Protein AF-A0A7Z9PRM2-F1 (afdb_monomer)

Solvent-accessible surface area (backbone atoms only — not comparable to full-atom values): 7226 Å² total; per-residue (Å²): 130,83,64,63,46,79,45,79,56,92,65,30,40,35,43,31,38,80,91,32,98,57,34,38,39,29,36,46,59,63,71,92,84,62,63,50,46,44,24,67,32,76,41,61,59,93,88,42,49,68,58,53,24,51,52,51,52,49,42,25,75,73,69,69,35,88,43,70,72,22,33,40,34,36,31,59,70,45,74,94,86,62,57,85,72,38,57,62,53,47,52,52,46,49,52,52,51,53,50,30,53,46,55,39,24,57,76,66,73,30,38,80,42,76,77,45,78,37,84,77,81,17,32,40,36,32,32,32,32,110

pLDDT: mean 83.1, std 10.81, range [44.06, 94.38]

Radius of gyration: 14.1 Å; Cα con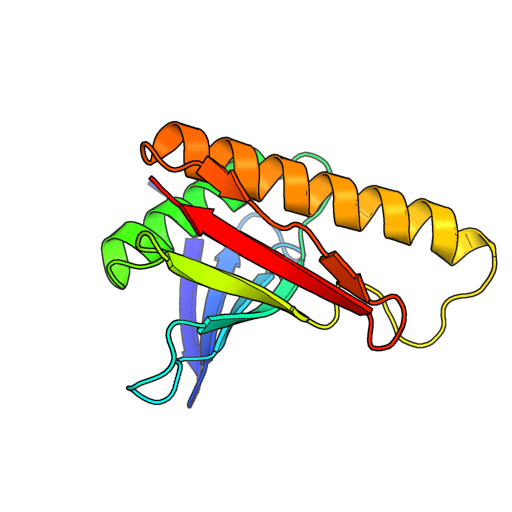tacts (8 Å, |Δi|>4): 220; chains: 1; bounding box: 34×35×37 Å

Secondary structure (DSSP, 8-state):
---EEEEEETTEEEEEESS-TT-EEEEE---TT-SEEEEEEEE--TT-HHHHHHHHHHHHHHH--SPTTEEEEE---S-SS--TTHHHHHHHHHHHHHHHHHHHHHHTT-EEEEEEEETTTTEEEEEEE-

Foldseek 3Di:
DQQWDWDDDVQWIWIDGPVDPFQIWIWGNDDPDALEIETQDGTDDPPCLVVSLVVVVVCCVPVVPDDAFHKYKYFCLDDPPDDPVRVVVLVVSLVSVVVSVQVNQVVVVWHWADWDADPVVGMIMIGIHD

Sequence (130 aa):
MSDFNFTKRGDHFQISSSESSRFILRLNTASSGDNVMIFSEFTFISGENARAVEALCIIKSKFDQPAPGVTMVFENIFPDDWDREGRSEITRRHDQIVSVVKDFASQSNLTVQNAFLELKPGRFQTVIEM

Nearest PDB structures (foldseek):
  4zsz-assembly1_A  TM=5.197E-01  e=5.361E-02  Aquifex aeolicus VF5
  4zsx-assembly1_B  TM=4.220E-01  e=4.210E-02  Aquifex aeolicus VF5
  2r7h-assembly1_A  TM=4.278E-01  e=4.751E-02  Oleidesulfovibrio alaskensis G20
  2arh-assembly1_B  TM=4.088E-01  e=6.049E-02  Aquifex aeolicus
  2fl4-assembly1_A-2  TM=4.985E-01  e=3.285E-01  Enterococcus faecalis V583

Mean predicted aligned error: 6.24 Å

Structure (mmCIF, N/CA/C/O backbone):
data_AF-A0A7Z9PRM2-F1
#
_entry.id   AF-A0A7Z9PRM2-F1
#
loop_
_atom_site.group_PDB
_atom_site.id
_atom_site.type_symbol
_atom_site.label_atom_id
_atom_site.label_alt_id
_atom_site.label_comp_id
_atom_site.label_asym_id
_atom_site.label_entity_id
_atom_site.label_seq_id
_atom_site.pdbx_PDB_ins_code
_atom_site.Cartn_x
_atom_site.Cartn_y
_atom_site.Cartn_z
_atom_site.occupancy
_atom_site.B_iso_or_equiv
_atom_site.auth_seq_id
_atom_site.auth_comp_id
_atom_site.auth_asym_id
_atom_site.auth_atom_id
_atom_site.pdbx_PDB_model_num
ATOM 1 N N . MET A 1 1 ? -0.391 22.179 5.750 1.00 49.50 1 MET A N 1
ATOM 2 C CA . MET A 1 1 ? -1.642 21.733 5.104 1.00 49.50 1 MET A CA 1
ATOM 3 C C . MET A 1 1 ? -1.227 20.626 4.166 1.00 49.50 1 MET A C 1
ATOM 5 O O . MET A 1 1 ? -0.274 20.851 3.443 1.00 49.50 1 MET A O 1
ATOM 9 N N . SER A 1 2 ? -1.815 19.438 4.255 1.00 60.94 2 SER A N 1
ATOM 10 C CA . SER A 1 2 ? -1.369 18.305 3.440 1.00 60.94 2 SER A CA 1
ATOM 11 C C . SER A 1 2 ? -1.777 18.514 1.976 1.00 60.94 2 SER A C 1
ATOM 13 O O . SER A 1 2 ? -2.959 18.720 1.703 1.00 60.94 2 SER A O 1
ATOM 15 N N . ASP A 1 3 ? -0.824 18.444 1.042 1.00 82.50 3 ASP A N 1
ATOM 16 C CA . ASP A 1 3 ? -0.996 18.697 -0.406 1.00 82.50 3 ASP A CA 1
ATOM 17 C C . ASP A 1 3 ? -1.685 17.543 -1.162 1.00 82.50 3 ASP A C 1
ATOM 19 O O . ASP A 1 3 ? -1.405 17.249 -2.331 1.00 82.50 3 ASP A O 1
ATOM 23 N N . PHE A 1 4 ? -2.584 16.841 -0.474 1.00 87.88 4 PHE A N 1
ATOM 24 C CA . PHE A 1 4 ? -3.292 15.693 -1.011 1.00 87.88 4 PHE A CA 1
ATOM 25 C C . PHE A 1 4 ? -4.628 16.081 -1.627 1.00 87.88 4 PHE A C 1
ATOM 27 O O . PHE A 1 4 ? -5.477 16.724 -1.011 1.00 87.88 4 PHE A O 1
ATOM 34 N N . ASN A 1 5 ? -4.847 15.575 -2.833 1.00 88.19 5 ASN A N 1
ATOM 35 C CA . ASN A 1 5 ? -6.126 15.582 -3.510 1.00 88.19 5 ASN A CA 1
ATOM 36 C C . ASN A 1 5 ? -6.848 14.263 -3.240 1.00 88.19 5 ASN A C 1
ATOM 38 O O . ASN A 1 5 ? -6.336 13.179 -3.527 1.00 88.19 5 ASN A O 1
ATOM 42 N N . PHE A 1 6 ? -8.072 14.363 -2.728 1.00 87.06 6 PHE A N 1
ATOM 43 C CA . PHE A 1 6 ? -8.915 13.216 -2.409 1.00 87.06 6 PHE A CA 1
ATOM 44 C C . PHE A 1 6 ? -10.049 13.107 -3.414 1.00 87.06 6 PHE A C 1
ATOM 46 O O . PHE A 1 6 ? -10.866 14.018 -3.531 1.00 87.06 6 PHE A O 1
ATOM 53 N N . THR A 1 7 ? -10.142 11.976 -4.110 1.00 86.94 7 THR A N 1
ATOM 54 C CA . THR A 1 7 ? -11.237 11.726 -5.054 1.00 86.94 7 THR A CA 1
ATOM 55 C C . THR A 1 7 ? -11.889 10.382 -4.764 1.00 86.94 7 THR A C 1
ATOM 57 O O . THR A 1 7 ? -11.215 9.358 -4.733 1.00 86.94 7 THR A O 1
ATOM 60 N N . LYS A 1 8 ? -13.214 10.363 -4.589 1.00 84.06 8 LYS A N 1
ATOM 61 C CA . LYS A 1 8 ? -14.008 9.127 -4.625 1.00 84.06 8 LYS A CA 1
ATOM 62 C C . LYS A 1 8 ? -14.513 8.924 -6.055 1.00 84.06 8 LYS A C 1
ATOM 64 O O . LYS A 1 8 ? -15.125 9.836 -6.607 1.00 84.06 8 LYS A O 1
ATOM 69 N N . ARG A 1 9 ? -14.247 7.767 -6.666 1.00 78.12 9 ARG A N 1
ATOM 70 C CA . ARG A 1 9 ? -14.696 7.417 -8.025 1.00 78.12 9 ARG A CA 1
ATOM 71 C C . ARG A 1 9 ? -15.338 6.034 -8.004 1.00 78.12 9 ARG A C 1
ATOM 73 O O . ARG A 1 9 ? -14.623 5.040 -7.948 1.00 78.12 9 ARG A O 1
ATOM 80 N N . GLY A 1 10 ? -16.670 5.989 -8.043 1.00 81.62 10 GLY A N 1
ATOM 81 C CA . GLY A 1 10 ? -17.420 4.735 -7.922 1.00 81.62 10 GLY A CA 1
ATOM 82 C C . GLY A 1 10 ? -17.040 3.991 -6.640 1.00 81.62 10 GLY A C 1
ATOM 83 O O . GLY A 1 10 ? -17.133 4.565 -5.549 1.00 81.62 10 GLY A O 1
ATOM 84 N N . ASP A 1 11 ? -16.528 2.774 -6.817 1.00 83.69 11 ASP A N 1
ATOM 85 C CA . ASP A 1 11 ? -16.151 1.834 -5.753 1.00 83.69 11 ASP A CA 1
ATOM 86 C C . ASP A 1 11 ? -14.678 1.958 -5.324 1.00 83.69 11 ASP A C 1
ATOM 88 O O . ASP A 1 11 ? -14.096 1.052 -4.725 1.00 83.69 11 ASP A O 1
ATOM 92 N N . HIS A 1 12 ? -14.042 3.092 -5.633 1.00 85.44 12 HIS A N 1
ATOM 93 C CA . HIS A 1 12 ? -12.655 3.351 -5.264 1.00 85.44 12 HIS A CA 1
ATOM 94 C C . HIS A 1 12 ? -12.472 4.735 -4.642 1.00 85.44 12 HIS A C 1
ATOM 96 O O . HIS A 1 12 ? -13.112 5.730 -5.003 1.00 85.44 12 HIS A O 1
ATOM 102 N N . PHE A 1 13 ? -11.525 4.799 -3.716 1.00 89.00 13 PHE A N 1
ATOM 103 C CA . PHE A 1 13 ? -10.999 6.008 -3.114 1.00 89.00 13 PHE A CA 1
ATOM 104 C C . PHE A 1 13 ? -9.568 6.236 -3.594 1.00 89.00 13 PHE A C 1
ATOM 106 O O . PHE A 1 13 ? -8.743 5.330 -3.540 1.00 89.00 13 PHE A O 1
ATOM 113 N N . GLN A 1 14 ? -9.260 7.446 -4.052 1.00 91.81 14 GLN A N 1
ATOM 114 C CA . GLN A 1 14 ? -7.936 7.809 -4.539 1.00 91.81 14 GLN A CA 1
ATOM 115 C C . GLN A 1 14 ? -7.365 8.993 -3.760 1.00 91.81 14 GLN A C 1
ATOM 117 O O . GLN A 1 14 ? -8.040 10.013 -3.584 1.00 91.81 14 GLN A O 1
ATOM 122 N N . ILE A 1 15 ? -6.100 8.860 -3.367 1.00 91.62 15 ILE A N 1
ATOM 123 C CA . ILE A 1 15 ? -5.237 9.940 -2.893 1.00 91.62 15 ILE A CA 1
ATOM 124 C C . ILE A 1 15 ? -4.193 10.207 -3.974 1.00 91.62 15 ILE A C 1
ATOM 126 O O . ILE A 1 15 ? -3.499 9.288 -4.411 1.00 91.62 15 ILE A O 1
ATOM 130 N N . SER A 1 16 ? -4.071 11.460 -4.396 1.00 92.25 16 SER A N 1
ATOM 131 C CA . SER A 1 16 ? -2.956 11.926 -5.222 1.00 92.25 16 SER A CA 1
ATOM 132 C C . SER A 1 16 ? -2.314 13.169 -4.621 1.00 92.25 16 SER A C 1
ATOM 134 O O . SER A 1 16 ? -2.910 13.831 -3.778 1.00 92.25 16 SER A O 1
ATOM 136 N N . SER A 1 17 ? -1.093 13.490 -5.036 1.00 88.38 17 SER A N 1
ATOM 137 C CA . SER A 1 17 ? -0.402 14.714 -4.617 1.00 88.38 17 SER A CA 1
ATOM 138 C C . SER A 1 17 ? -0.519 15.782 -5.702 1.00 88.38 17 SER A C 1
ATOM 140 O O . SER A 1 17 ? -0.347 15.471 -6.880 1.00 88.38 17 SER A O 1
ATOM 142 N N . SER A 1 18 ? -0.786 17.041 -5.344 1.00 84.50 18 SER A N 1
ATOM 143 C CA . SER A 1 18 ? -0.651 18.158 -6.300 1.00 84.50 18 SER A CA 1
ATOM 144 C C . SER A 1 18 ? 0.809 18.392 -6.703 1.00 84.50 18 SER A C 1
ATOM 146 O O . SER A 1 18 ? 1.079 18.854 -7.808 1.00 84.50 18 SER A O 1
ATOM 148 N N . GLU A 1 19 ? 1.746 18.021 -5.832 1.00 84.81 19 GLU A N 1
ATOM 149 C CA . GLU A 1 19 ? 3.186 18.211 -6.027 1.00 84.81 19 GLU A CA 1
ATOM 150 C C . GLU A 1 19 ? 3.848 17.067 -6.805 1.00 84.81 19 GLU A C 1
ATOM 152 O O . GLU A 1 19 ? 5.011 17.168 -7.189 1.00 84.81 19 GLU A O 1
ATOM 157 N N . SER A 1 20 ? 3.125 15.968 -7.046 1.00 84.81 20 SER A N 1
ATOM 158 C CA . SER A 1 20 ? 3.667 14.797 -7.734 1.00 84.81 20 SER A CA 1
ATOM 159 C C . SER A 1 20 ? 2.626 14.111 -8.598 1.00 84.81 20 SER A C 1
ATOM 161 O O . SER A 1 20 ? 1.699 13.463 -8.114 1.00 84.81 20 SER A O 1
ATOM 163 N N . SER A 1 21 ? 2.843 14.184 -9.911 1.00 82.62 21 SER A N 1
ATOM 164 C CA . SER A 1 21 ? 2.020 13.501 -10.915 1.00 82.62 21 SER A CA 1
ATOM 165 C C . SER A 1 21 ? 2.134 11.975 -10.862 1.00 82.62 21 SER A C 1
ATOM 167 O O . SER A 1 21 ? 1.346 11.281 -11.501 1.00 82.62 21 SER A O 1
ATOM 169 N N . ARG A 1 22 ? 3.117 11.447 -10.123 1.00 85.12 22 ARG A N 1
ATOM 170 C CA . ARG A 1 22 ? 3.393 10.012 -9.986 1.00 85.12 22 ARG A CA 1
ATOM 171 C C . ARG A 1 22 ? 2.905 9.430 -8.662 1.00 85.12 22 ARG A C 1
ATOM 173 O O . ARG A 1 22 ? 2.977 8.216 -8.508 1.00 85.12 22 ARG A O 1
ATOM 180 N N . PHE A 1 23 ? 2.425 10.264 -7.738 1.00 90.06 23 PHE A N 1
ATOM 181 C CA . PHE A 1 23 ? 1.898 9.824 -6.453 1.00 90.06 23 PHE A CA 1
ATOM 182 C C . PHE A 1 23 ? 0.406 9.500 -6.577 1.00 90.06 23 PHE A C 1
ATOM 184 O O . PHE A 1 23 ? -0.432 10.403 -6.668 1.00 90.06 23 PHE A O 1
ATOM 191 N N . ILE A 1 24 ? 0.078 8.210 -6.590 1.00 90.81 24 ILE A N 1
ATOM 192 C CA . ILE A 1 24 ? -1.282 7.686 -6.709 1.00 90.81 24 ILE A CA 1
ATOM 193 C C . ILE A 1 24 ? -1.439 6.494 -5.767 1.00 90.81 24 ILE A C 1
ATOM 195 O O . ILE A 1 24 ? -0.812 5.452 -5.947 1.00 90.81 24 ILE A O 1
ATOM 199 N N . LEU A 1 25 ? -2.332 6.635 -4.791 1.00 91.62 25 LEU A N 1
ATOM 200 C CA . LEU A 1 25 ? -2.793 5.545 -3.937 1.00 91.62 25 LEU A CA 1
ATOM 201 C C . LEU A 1 25 ? -4.288 5.358 -4.187 1.00 91.62 25 LEU A C 1
ATOM 203 O O . LEU A 1 25 ? -5.074 6.266 -3.911 1.00 91.62 25 LEU A O 1
ATOM 207 N N . ARG A 1 26 ? -4.691 4.198 -4.710 1.00 91.38 26 ARG A 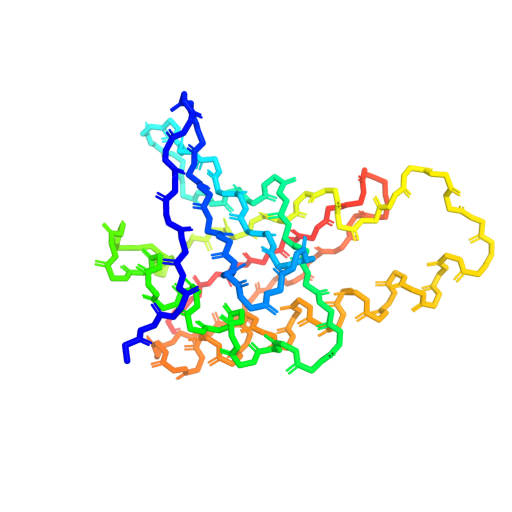N 1
ATOM 208 C CA . ARG A 1 26 ? -6.091 3.859 -4.985 1.00 91.38 26 ARG A CA 1
ATOM 209 C C . ARG A 1 26 ? -6.532 2.661 -4.156 1.00 91.38 26 ARG A C 1
ATOM 211 O O . ARG A 1 26 ? -6.176 1.521 -4.440 1.00 91.38 26 ARG A O 1
ATOM 218 N N . LEU A 1 27 ? -7.356 2.945 -3.161 1.00 90.50 27 LEU A N 1
ATOM 219 C CA . LEU A 1 27 ? -7.985 1.987 -2.269 1.00 90.50 27 LEU A CA 1
ATOM 220 C C . LEU A 1 27 ? -9.354 1.584 -2.822 1.00 90.50 27 LEU A C 1
ATOM 222 O O . LEU A 1 27 ? -10.192 2.444 -3.094 1.00 90.50 27 LEU A O 1
ATOM 226 N N . ASN A 1 28 ? -9.609 0.288 -2.955 1.00 88.12 28 ASN A N 1
ATOM 227 C CA . ASN A 1 28 ? -10.948 -0.214 -3.240 1.00 88.12 28 ASN A CA 1
ATOM 228 C C . ASN A 1 28 ? -11.805 -0.001 -1.992 1.00 88.12 28 ASN A C 1
ATOM 230 O O . ASN A 1 28 ? -11.385 -0.341 -0.884 1.00 88.12 28 ASN A O 1
ATOM 234 N N . THR A 1 29 ? -12.996 0.574 -2.140 1.00 70.00 29 THR A N 1
ATOM 235 C CA . THR A 1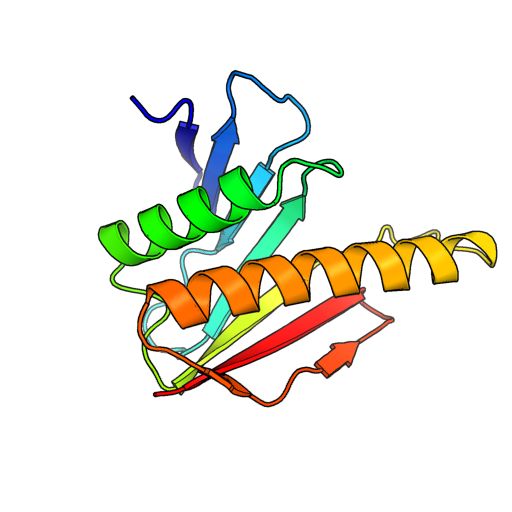 29 ? -13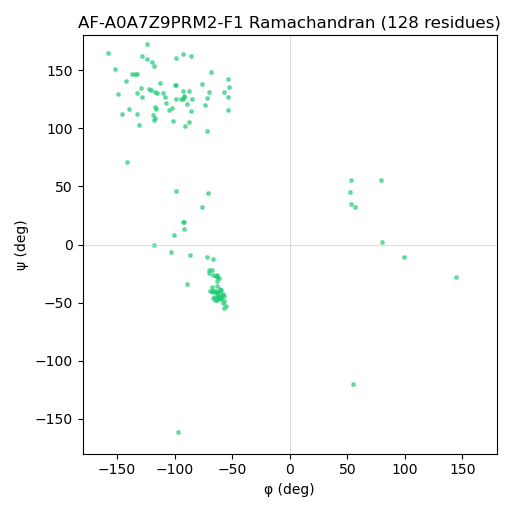.944 0.610 -1.028 1.00 70.00 29 THR A CA 1
ATOM 236 C C . THR A 1 29 ? -14.455 -0.811 -0.849 1.00 70.00 29 THR A C 1
ATOM 238 O O . THR A 1 29 ? -15.291 -1.258 -1.629 1.00 70.00 29 THR A O 1
ATOM 241 N N . ALA A 1 30 ? -13.879 -1.547 0.103 1.00 59.78 30 ALA A N 1
ATOM 242 C CA . ALA A 1 30 ? -14.248 -2.930 0.360 1.00 59.78 30 ALA A CA 1
ATOM 243 C C . ALA A 1 30 ? -15.768 -3.048 0.556 1.00 59.78 30 ALA A C 1
ATOM 245 O O . ALA A 1 30 ? -16.387 -2.244 1.261 1.00 59.78 30 ALA A O 1
ATOM 246 N N . SER A 1 31 ? -16.362 -4.060 -0.072 1.00 51.38 31 SER A N 1
ATOM 247 C CA . SER A 1 31 ? -17.681 -4.572 0.285 1.00 51.38 31 SER A CA 1
ATOM 248 C C . SER A 1 31 ? -17.674 -4.917 1.775 1.00 51.38 31 SER A C 1
ATOM 250 O O . SER A 1 31 ? -16.772 -5.605 2.246 1.00 51.38 31 SER A O 1
ATOM 252 N N . SER A 1 32 ? -18.637 -4.393 2.537 1.00 44.06 32 SER A N 1
ATOM 253 C CA . SER A 1 32 ? -18.683 -4.563 3.992 1.00 44.06 32 SER A CA 1
ATOM 254 C C . SER A 1 32 ? -18.608 -6.048 4.373 1.00 44.06 32 SER A C 1
ATOM 256 O O . SER A 1 32 ? -19.528 -6.796 4.041 1.00 44.06 32 SER A O 1
ATOM 258 N N . GLY A 1 33 ? -17.550 -6.472 5.067 1.00 54.00 33 GLY A N 1
ATOM 259 C CA . GLY A 1 33 ? -17.454 -7.830 5.620 1.00 54.00 33 GLY A CA 1
ATOM 260 C C . GLY A 1 33 ? -16.058 -8.448 5.603 1.00 54.00 33 GLY A C 1
ATOM 261 O O . GLY A 1 33 ? -15.754 -9.238 6.492 1.00 54.00 33 GLY A O 1
ATOM 262 N N . ASP A 1 34 ? -15.197 -8.062 4.662 1.00 63.50 34 ASP A N 1
ATOM 263 C CA . ASP A 1 34 ? -13.853 -8.633 4.569 1.00 63.50 34 ASP A CA 1
ATOM 264 C C . ASP A 1 34 ? -12.852 -7.798 5.381 1.00 63.50 34 ASP A C 1
ATOM 266 O O . ASP A 1 34 ? -12.719 -6.592 5.169 1.00 63.50 34 ASP A O 1
ATOM 270 N N . ASN A 1 35 ? -12.099 -8.441 6.284 1.00 82.31 35 ASN A N 1
ATOM 271 C CA . ASN A 1 35 ? -10.936 -7.862 6.982 1.00 82.31 35 ASN A CA 1
ATOM 272 C C . ASN A 1 35 ? -9.744 -7.679 6.017 1.00 82.31 35 ASN A C 1
ATOM 274 O O . ASN A 1 35 ? -8.607 -8.050 6.316 1.00 82.31 35 ASN A O 1
ATOM 278 N N . VAL A 1 36 ? -10.011 -7.167 4.816 1.00 85.88 36 VAL A N 1
ATOM 279 C CA . VAL A 1 36 ? -9.053 -7.033 3.725 1.00 85.88 36 VAL A CA 1
ATOM 280 C C . VAL A 1 36 ? -9.154 -5.634 3.139 1.00 85.88 36 VAL A C 1
ATOM 282 O O . VAL A 1 36 ? -10.224 -5.142 2.791 1.00 85.88 36 VAL A O 1
ATOM 285 N N . MET A 1 37 ? -8.002 -4.996 3.002 1.00 88.12 37 MET A N 1
ATOM 286 C CA . MET A 1 37 ? -7.851 -3.653 2.480 1.00 88.12 37 MET A CA 1
ATOM 287 C C . MET A 1 37 ? -7.031 -3.715 1.194 1.00 88.12 37 MET A C 1
ATOM 289 O O . MET A 1 37 ? -5.835 -3.994 1.242 1.00 88.12 37 MET A O 1
ATOM 293 N N . ILE A 1 38 ? -7.673 -3.482 0.047 1.00 90.38 38 ILE A N 1
ATOM 294 C CA . ILE A 1 38 ? -7.058 -3.699 -1.271 1.00 90.38 38 ILE A CA 1
ATOM 295 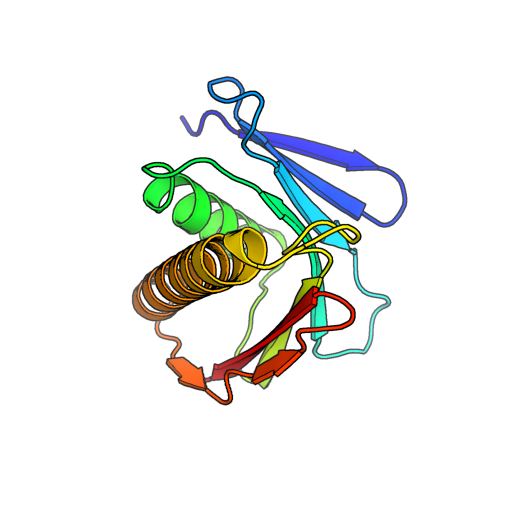C C . ILE A 1 38 ? -6.675 -2.368 -1.920 1.00 90.38 38 ILE A C 1
ATOM 297 O O . ILE A 1 38 ? -7.535 -1.564 -2.286 1.00 90.38 38 ILE A O 1
ATOM 301 N N . PHE A 1 39 ? -5.380 -2.163 -2.117 1.00 91.44 39 PHE A N 1
ATOM 302 C CA . PHE A 1 39 ? -4.815 -1.098 -2.930 1.00 91.44 39 PHE A CA 1
ATOM 303 C C . PHE A 1 39 ? -4.629 -1.595 -4.364 1.00 91.44 39 PHE A C 1
ATOM 305 O O . PHE A 1 39 ? -3.670 -2.297 -4.664 1.00 91.44 39 PHE A O 1
ATOM 312 N N . SER A 1 40 ? -5.543 -1.198 -5.248 1.00 89.38 40 SER A N 1
ATOM 313 C CA . SER A 1 40 ? -5.473 -1.466 -6.696 1.00 89.38 40 SER A CA 1
ATOM 314 C C . SER A 1 40 ? -4.327 -0.736 -7.409 1.00 89.38 40 SER A C 1
ATOM 316 O O . SER A 1 40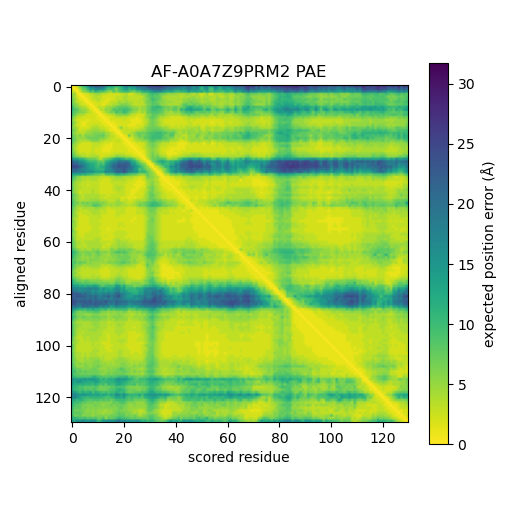 ? -3.917 -1.135 -8.498 1.00 89.38 40 SER A O 1
ATOM 318 N N . GLU A 1 41 ? -3.841 0.356 -6.811 1.00 89.25 41 GLU A N 1
ATOM 319 C CA . GLU A 1 41 ? -2.693 1.129 -7.279 1.00 89.25 41 GLU A CA 1
ATOM 320 C C . GLU A 1 41 ? -1.988 1.754 -6.067 1.00 89.25 41 GLU A C 1
ATOM 322 O O . GLU A 1 41 ? -2.634 2.380 -5.222 1.00 89.25 41 GLU A O 1
ATOM 327 N N . PHE A 1 42 ? -0.671 1.579 -5.964 1.00 91.06 42 PHE A N 1
ATOM 328 C CA . PHE A 1 42 ? 0.142 2.110 -4.867 1.00 91.06 42 PHE A CA 1
ATOM 329 C C . PHE A 1 42 ? 1.487 2.596 -5.418 1.00 91.06 42 PHE A C 1
ATOM 331 O O . PHE A 1 42 ? 2.539 1.982 -5.236 1.00 91.06 42 PHE A O 1
ATOM 338 N N . THR A 1 43 ? 1.428 3.700 -6.159 1.00 88.62 43 THR A N 1
ATOM 339 C CA . THR A 1 43 ? 2.527 4.207 -6.985 1.00 88.62 43 THR A CA 1
ATOM 340 C C . THR A 1 43 ? 3.013 5.548 -6.453 1.00 88.62 43 THR A C 1
ATOM 342 O O . THR A 1 43 ? 2.228 6.457 -6.212 1.00 88.62 43 THR A O 1
ATOM 345 N N . PHE A 1 44 ? 4.323 5.674 -6.274 1.00 89.75 44 PHE A N 1
ATOM 346 C CA . PHE A 1 44 ? 5.016 6.918 -5.933 1.00 89.75 44 PHE A CA 1
ATOM 347 C C . PHE A 1 44 ? 6.489 6.801 -6.347 1.00 89.75 44 PHE A C 1
ATOM 349 O O . PHE A 1 44 ? 6.961 5.701 -6.675 1.00 89.75 44 PHE A O 1
ATOM 356 N N . ILE A 1 45 ? 7.215 7.918 -6.415 1.00 87.62 45 ILE A N 1
ATOM 357 C CA . ILE A 1 45 ? 8.645 7.913 -6.767 1.00 87.62 45 ILE A CA 1
ATOM 358 C C . ILE A 1 45 ? 9.525 7.677 -5.532 1.00 87.62 45 ILE A C 1
ATOM 360 O O . ILE A 1 45 ? 9.097 7.816 -4.385 1.00 87.62 45 ILE A O 1
ATOM 364 N N . SER A 1 46 ? 10.782 7.293 -5.756 1.00 82.56 46 SER A N 1
ATOM 365 C CA . SER A 1 46 ? 11.784 7.209 -4.687 1.00 82.56 46 SER A CA 1
ATOM 366 C C . SER A 1 46 ? 11.926 8.563 -3.984 1.00 82.56 46 SER A C 1
ATOM 368 O O . SER A 1 46 ? 12.071 9.586 -4.648 1.00 82.56 46 SER A O 1
ATOM 370 N N . GLY A 1 47 ? 11.894 8.565 -2.650 1.00 85.50 47 GLY A N 1
ATOM 371 C CA . GLY A 1 47 ? 11.949 9.785 -1.831 1.00 85.50 47 GLY A CA 1
ATOM 372 C C . GLY A 1 47 ? 10.587 10.276 -1.329 1.00 85.50 47 GLY A C 1
ATOM 373 O O . GLY A 1 47 ? 10.539 11.093 -0.416 1.00 85.50 47 GLY A O 1
ATOM 374 N N . GLU A 1 48 ? 9.477 9.728 -1.831 1.00 90.25 48 GLU A N 1
ATOM 375 C CA . GLU A 1 48 ? 8.122 10.081 -1.374 1.00 90.25 48 GLU A CA 1
ATOM 376 C C . GLU A 1 48 ? 7.596 9.180 -0.246 1.00 90.25 48 GLU A C 1
ATOM 378 O O . GLU A 1 48 ? 6.410 9.215 0.073 1.00 90.25 48 GLU A O 1
ATOM 383 N N . ASN A 1 49 ? 8.459 8.386 0.396 1.00 91.88 49 ASN A N 1
ATOM 384 C CA . ASN A 1 49 ? 8.053 7.436 1.438 1.00 91.88 49 ASN A CA 1
ATOM 385 C C . ASN A 1 49 ? 7.308 8.125 2.592 1.00 91.88 49 ASN A C 1
ATOM 387 O O . ASN A 1 49 ? 6.254 7.651 3.000 1.00 91.88 49 ASN A O 1
ATOM 391 N N . ALA A 1 50 ? 7.796 9.276 3.066 1.00 91.81 50 ALA A N 1
ATOM 392 C CA . ALA A 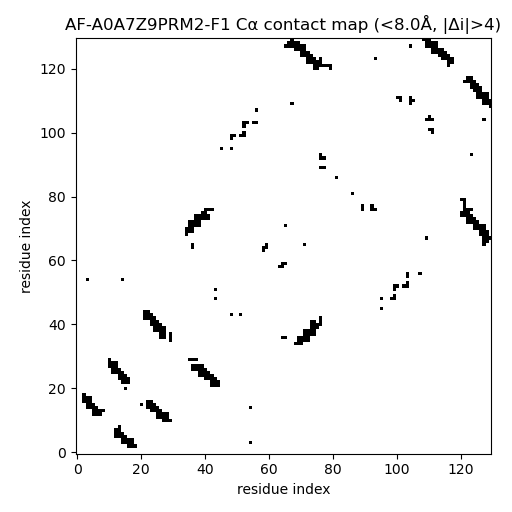1 50 ? 7.130 10.039 4.124 1.00 91.81 50 ALA A CA 1
ATOM 393 C C . ALA A 1 50 ? 5.712 10.479 3.718 1.00 91.81 50 ALA A C 1
ATOM 395 O O . ALA A 1 50 ? 4.782 10.398 4.516 1.00 91.81 50 ALA A O 1
ATOM 396 N N . ARG A 1 51 ? 5.532 10.865 2.449 1.00 91.94 51 ARG A N 1
ATOM 397 C CA . ARG A 1 51 ? 4.227 11.225 1.884 1.00 91.94 51 ARG A CA 1
ATOM 398 C C . ARG A 1 51 ? 3.310 10.000 1.790 1.00 91.94 51 ARG A C 1
ATOM 400 O O . ARG A 1 51 ? 2.127 10.089 2.094 1.00 91.94 51 ARG A O 1
ATOM 407 N N . ALA A 1 52 ? 3.847 8.841 1.415 1.00 92.56 52 ALA A N 1
ATOM 408 C CA . ALA A 1 52 ? 3.091 7.590 1.394 1.00 92.56 52 ALA A CA 1
ATOM 409 C C . ALA A 1 52 ? 2.634 7.170 2.804 1.00 92.56 52 ALA A C 1
ATOM 411 O O . ALA A 1 52 ? 1.484 6.767 2.974 1.00 92.56 52 ALA A O 1
ATOM 412 N N . VAL A 1 53 ? 3.486 7.344 3.821 1.00 94.38 53 VAL A N 1
ATOM 413 C CA . VAL A 1 53 ? 3.126 7.124 5.233 1.00 94.38 53 VAL A CA 1
ATOM 414 C C . VAL A 1 53 ? 2.028 8.091 5.679 1.00 94.38 53 VAL A C 1
ATOM 416 O O . VAL A 1 53 ? 1.026 7.653 6.238 1.00 94.38 53 VAL A O 1
ATOM 419 N N . GLU A 1 54 ? 2.158 9.387 5.379 1.00 92.75 54 GLU A N 1
ATOM 420 C CA . GLU A 1 54 ? 1.129 10.383 5.706 1.00 92.75 54 GLU A CA 1
ATOM 421 C C . GLU A 1 54 ? -0.219 10.030 5.060 1.00 92.75 54 GLU A C 1
ATOM 423 O O . GLU A 1 54 ? -1.260 10.077 5.715 1.00 92.75 54 GLU A O 1
ATOM 428 N N . ALA A 1 55 ? -0.209 9.595 3.798 1.00 91.56 55 ALA A N 1
ATOM 429 C CA . ALA A 1 55 ? -1.417 9.159 3.110 1.00 91.56 55 ALA A CA 1
ATOM 430 C C . ALA A 1 55 ? -2.071 7.939 3.788 1.00 91.56 55 ALA A C 1
ATOM 432 O O . ALA A 1 55 ? -3.294 7.920 3.937 1.00 91.56 55 ALA A O 1
ATOM 433 N N . LEU A 1 56 ? -1.289 6.956 4.256 1.00 91.94 56 LEU A N 1
ATOM 434 C CA . LEU A 1 56 ? -1.808 5.829 5.045 1.00 91.94 56 LEU A CA 1
ATOM 435 C C . LEU A 1 56 ? -2.395 6.285 6.391 1.00 91.94 56 LEU A C 1
ATOM 437 O O . LEU A 1 56 ? -3.474 5.827 6.766 1.00 91.94 56 LEU A O 1
ATOM 441 N N . CYS A 1 57 ? -1.759 7.236 7.083 1.00 91.06 57 CYS A N 1
ATOM 442 C CA . CYS A 1 57 ? -2.301 7.835 8.309 1.00 91.06 57 CYS A CA 1
ATOM 443 C C . CYS A 1 57 ? -3.643 8.538 8.064 1.00 91.06 57 CYS A C 1
ATOM 445 O O . CYS A 1 57 ? -4.570 8.411 8.866 1.00 91.06 57 CYS A O 1
ATOM 447 N N . ILE A 1 58 ? -3.788 9.236 6.935 1.00 88.75 58 ILE A N 1
ATOM 448 C CA . ILE A 1 58 ? -5.055 9.873 6.555 1.00 88.75 58 ILE A CA 1
ATOM 449 C C . ILE A 1 58 ? -6.128 8.823 6.261 1.00 88.75 58 ILE A C 1
ATOM 451 O O . ILE A 1 58 ? -7.276 8.990 6.676 1.00 88.75 58 ILE A O 1
ATOM 455 N N . ILE A 1 59 ? -5.771 7.728 5.584 1.00 88.12 59 ILE A N 1
ATOM 456 C CA . ILE A 1 59 ? -6.689 6.608 5.353 1.00 88.12 59 ILE A CA 1
ATOM 457 C C . ILE A 1 59 ? -7.145 6.014 6.694 1.00 88.12 59 ILE A C 1
ATOM 459 O O . ILE A 1 59 ? -8.351 5.888 6.911 1.00 88.12 59 ILE A O 1
ATOM 463 N N . LYS A 1 60 ? -6.223 5.785 7.637 1.00 87.12 60 LYS A N 1
ATOM 464 C CA . LYS A 1 60 ? -6.558 5.350 9.000 1.00 87.12 60 LYS A CA 1
ATOM 465 C C . LYS A 1 60 ? -7.501 6.308 9.702 1.00 87.12 60 LYS A C 1
ATOM 467 O O . LYS A 1 60 ? -8.532 5.876 10.198 1.00 87.12 60 LYS A O 1
ATOM 472 N N . SER A 1 61 ? -7.211 7.603 9.683 1.00 87.00 61 SER A N 1
ATOM 473 C CA . SER A 1 61 ? -8.076 8.599 10.317 1.00 87.00 61 SER A CA 1
ATOM 474 C C . SER A 1 61 ? -9.467 8.682 9.682 1.00 87.00 61 SER A C 1
ATOM 476 O O . SER A 1 61 ? -10.420 9.040 10.369 1.00 87.00 61 SER A O 1
ATOM 478 N N . LYS A 1 62 ? -9.588 8.423 8.376 1.00 83.75 62 LYS A N 1
ATOM 479 C CA . LYS A 1 62 ? -10.838 8.610 7.629 1.00 83.75 62 LYS A CA 1
ATOM 480 C C . LYS A 1 62 ? -11.733 7.375 7.624 1.00 83.75 62 LYS A C 1
ATOM 482 O O . LYS A 1 62 ? -12.952 7.522 7.583 1.00 83.75 62 LYS A O 1
ATOM 487 N N . PHE A 1 63 ? -11.136 6.189 7.617 1.00 82.25 63 PHE A N 1
ATOM 488 C CA . PHE A 1 63 ? -11.847 4.919 7.464 1.00 82.25 63 PHE A CA 1
ATOM 489 C C . PHE A 1 63 ? -11.707 3.997 8.678 1.00 82.25 63 PHE A C 1
ATOM 491 O O . PHE A 1 63 ? -12.266 2.908 8.653 1.00 82.25 63 PHE A O 1
ATOM 498 N N . ASP A 1 64 ? -10.968 4.417 9.709 1.00 83.00 64 ASP A N 1
ATOM 499 C CA . ASP A 1 64 ? -10.607 3.600 10.876 1.00 83.00 64 ASP A CA 1
ATOM 500 C C . ASP A 1 64 ? -9.866 2.300 10.495 1.00 83.00 64 ASP A C 1
ATOM 502 O O . ASP A 1 64 ? -10.002 1.250 11.118 1.00 83.00 64 ASP A O 1
ATOM 506 N N . GLN A 1 65 ? -9.088 2.362 9.408 1.00 83.12 65 GLN A N 1
ATOM 507 C CA . GLN A 1 65 ? -8.431 1.216 8.772 1.00 83.12 65 GLN A CA 1
ATOM 508 C C . GLN A 1 65 ? -7.025 1.574 8.261 1.00 83.12 65 GLN A C 1
ATOM 510 O O . GLN A 1 65 ? -6.855 2.642 7.678 1.00 83.12 65 GLN A O 1
ATOM 515 N N . PRO A 1 66 ? -6.016 0.697 8.388 1.00 81.44 66 PRO A N 1
ATOM 516 C CA . PRO A 1 66 ? -6.106 -0.668 8.899 1.00 81.44 66 PRO A CA 1
ATOM 517 C C . PRO A 1 66 ? -6.242 -0.729 10.430 1.00 81.44 66 PRO A C 1
ATOM 519 O O . PRO A 1 66 ? -5.587 0.014 11.178 1.00 81.44 66 PRO A O 1
ATOM 522 N N . ALA A 1 67 ? -7.121 -1.622 10.877 1.00 83.38 67 ALA A N 1
ATOM 523 C CA . ALA A 1 67 ? -7.233 -2.091 12.257 1.00 83.38 67 ALA A CA 1
ATOM 524 C C . ALA A 1 67 ? -6.384 -3.369 12.463 1.00 83.38 67 ALA A C 1
ATOM 526 O O . ALA A 1 67 ? -5.991 -3.996 11.477 1.00 83.38 67 ALA A O 1
ATOM 527 N N . PRO A 1 68 ? -6.086 -3.778 13.710 1.00 85.00 68 PRO A N 1
ATOM 528 C CA . PRO A 1 68 ? -5.466 -5.079 13.972 1.00 85.00 68 PRO A CA 1
ATOM 529 C C . PRO A 1 68 ? -6.261 -6.241 13.346 1.00 85.00 68 PRO A C 1
ATOM 531 O O . PRO A 1 68 ? -7.492 -6.221 13.340 1.00 85.00 68 PRO A O 1
ATOM 534 N N . GLY A 1 69 ? -5.560 -7.246 12.822 1.00 84.94 69 GLY A N 1
ATOM 535 C CA . GLY A 1 69 ? -6.114 -8.398 12.106 1.00 84.94 69 GLY A CA 1
ATOM 536 C C . GLY A 1 69 ? -6.475 -8.135 10.637 1.00 84.94 69 GLY A C 1
ATOM 537 O O . GLY A 1 69 ? -6.994 -9.028 9.964 1.00 84.94 69 GLY A O 1
ATOM 538 N N . VAL A 1 70 ? -6.227 -6.929 10.117 1.00 88.50 70 VAL A N 1
ATOM 539 C CA . VAL A 1 70 ? -6.565 -6.565 8.732 1.00 88.50 70 VAL A CA 1
ATOM 540 C C . VAL A 1 70 ? -5.436 -6.947 7.790 1.00 88.50 70 VAL A C 1
ATOM 542 O O . VAL A 1 70 ? -4.270 -6.615 8.007 1.00 88.50 70 VAL A O 1
ATOM 545 N N . THR A 1 71 ? -5.797 -7.611 6.696 1.00 89.69 71 THR A N 1
ATOM 546 C CA . THR A 1 71 ? -4.870 -7.916 5.607 1.00 89.69 71 THR A CA 1
ATOM 547 C C . THR A 1 71 ? -4.817 -6.740 4.640 1.00 89.69 71 THR A C 1
ATOM 549 O O . THR A 1 71 ? -5.799 -6.434 3.970 1.00 89.69 71 THR A O 1
ATOM 552 N N . MET A 1 72 ? -3.666 -6.088 4.527 1.00 91.19 72 MET A N 1
ATOM 553 C CA . MET A 1 72 ? -3.396 -5.124 3.467 1.00 91.19 72 MET A CA 1
ATOM 554 C C . MET A 1 72 ? -2.904 -5.866 2.226 1.00 91.19 72 MET A C 1
ATOM 556 O O . MET A 1 72 ? -1.923 -6.606 2.288 1.00 91.19 72 MET A O 1
ATOM 560 N N . VAL A 1 73 ? -3.572 -5.652 1.099 1.00 90.81 73 VAL A N 1
ATOM 561 C CA . VAL A 1 73 ? -3.225 -6.215 -0.207 1.00 90.81 73 VAL A CA 1
ATOM 562 C C . VAL A 1 73 ? -2.878 -5.071 -1.146 1.00 90.81 73 VAL A C 1
ATOM 564 O O . VAL A 1 73 ? -3.626 -4.108 -1.259 1.00 90.81 73 VAL A O 1
ATOM 567 N N . PHE A 1 74 ? -1.754 -5.186 -1.834 1.00 91.19 74 PHE A N 1
ATOM 568 C CA . PHE A 1 74 ? -1.256 -4.235 -2.814 1.00 91.19 74 PHE A CA 1
ATOM 569 C C . PHE A 1 74 ? -1.164 -4.957 -4.150 1.00 91.19 74 PHE A C 1
ATOM 571 O O . PHE A 1 74 ? -0.361 -5.876 -4.310 1.00 91.19 74 PHE A O 1
ATOM 578 N N . GLU A 1 75 ? -2.018 -4.576 -5.086 1.00 88.81 75 GLU A N 1
ATOM 579 C CA . GLU A 1 75 ? -2.111 -5.169 -6.416 1.00 88.81 75 GLU A CA 1
ATOM 580 C C . GLU A 1 75 ? -1.356 -4.322 -7.438 1.00 88.81 75 GLU A C 1
ATOM 582 O O . GLU A 1 75 ? -1.101 -3.135 -7.218 1.00 88.81 75 GLU A O 1
ATOM 587 N N . ASN A 1 76 ? -1.016 -4.940 -8.571 1.00 81.44 76 ASN A N 1
ATOM 588 C CA . ASN A 1 76 ? -0.370 -4.285 -9.709 1.00 81.44 76 ASN A CA 1
ATOM 589 C C . ASN A 1 76 ? 0.902 -3.520 -9.315 1.00 81.44 76 ASN A C 1
ATOM 591 O O . ASN A 1 76 ? 1.210 -2.464 -9.872 1.00 81.44 76 ASN A O 1
ATOM 595 N N . ILE A 1 77 ? 1.653 -4.034 -8.334 1.00 82.12 77 ILE A N 1
ATOM 596 C CA . ILE A 1 77 ? 2.864 -3.357 -7.848 1.00 82.12 77 ILE A CA 1
ATOM 597 C C . ILE A 1 77 ? 4.012 -3.424 -8.870 1.00 82.12 77 ILE A C 1
ATOM 599 O O . ILE A 1 77 ? 5.001 -2.701 -8.727 1.00 82.12 77 ILE A O 1
ATOM 603 N N . PHE A 1 78 ? 3.859 -4.242 -9.922 1.00 74.50 78 PHE A N 1
ATOM 604 C CA . PHE A 1 78 ? 4.767 -4.361 -11.063 1.00 74.50 78 PHE A CA 1
ATOM 605 C C . PHE A 1 78 ? 3.977 -4.374 -12.386 1.00 74.50 78 PHE A C 1
ATOM 607 O O . PHE A 1 78 ? 2.876 -4.919 -12.413 1.00 74.50 78 PHE A O 1
ATOM 614 N N . PRO A 1 79 ? 4.520 -3.814 -13.483 1.00 62.56 79 PRO A N 1
ATOM 615 C CA . PRO A 1 79 ? 3.923 -3.926 -14.815 1.00 62.56 79 PRO A CA 1
ATOM 616 C C . PRO A 1 79 ? 3.989 -5.366 -15.362 1.00 62.56 79 PRO A C 1
ATOM 618 O O . PRO A 1 79 ? 4.951 -6.087 -15.094 1.00 62.56 79 PRO A O 1
ATOM 621 N N . ASP A 1 80 ? 2.995 -5.758 -16.167 1.00 58.50 80 ASP A N 1
ATOM 622 C CA . ASP A 1 80 ? 2.818 -7.130 -16.680 1.00 58.50 80 ASP A CA 1
ATOM 623 C C . ASP A 1 80 ? 3.968 -7.630 -17.588 1.00 58.50 80 ASP A C 1
ATOM 625 O O . ASP A 1 80 ? 4.250 -8.830 -17.626 1.00 58.50 80 ASP A O 1
ATOM 629 N N . ASP A 1 81 ? 4.688 -6.722 -18.256 1.00 57.75 81 ASP A N 1
ATOM 630 C CA . ASP A 1 81 ? 5.700 -7.029 -19.283 1.00 57.75 81 ASP A CA 1
ATOM 631 C C . ASP A 1 81 ? 7.151 -7.007 -18.758 1.00 57.75 81 ASP A C 1
ATOM 633 O O . ASP A 1 81 ? 8.047 -6.409 -19.358 1.00 57.75 81 ASP A O 1
ATOM 637 N N . TRP A 1 82 ? 7.415 -7.624 -17.605 1.00 63.09 82 TRP A N 1
ATOM 638 C CA . TRP A 1 82 ? 8.728 -7.529 -16.956 1.00 63.09 82 TRP A CA 1
ATOM 639 C C . TRP A 1 82 ? 9.721 -8.622 -17.406 1.00 63.09 82 TRP A C 1
ATOM 641 O O . TRP A 1 82 ? 9.502 -9.822 -17.221 1.00 63.09 82 TRP A O 1
ATOM 651 N N . ASP A 1 83 ? 10.860 -8.204 -17.965 1.00 58.75 83 ASP A N 1
ATOM 652 C CA . ASP A 1 83 ? 12.015 -9.050 -18.285 1.00 58.75 83 ASP A CA 1
ATOM 653 C C . ASP A 1 83 ? 13.096 -8.987 -17.175 1.00 58.75 83 ASP A C 1
ATOM 655 O O . ASP A 1 83 ? 12.812 -8.676 -16.017 1.00 58.75 83 ASP A O 1
ATOM 659 N N . ARG A 1 84 ? 14.345 -9.387 -17.463 1.00 53.19 84 ARG A N 1
ATOM 660 C CA . ARG A 1 84 ? 15.402 -9.630 -16.454 1.00 53.19 84 ARG A CA 1
ATOM 661 C C . ARG A 1 84 ? 15.808 -8.378 -15.654 1.00 53.19 84 ARG A C 1
ATOM 663 O O . ARG A 1 84 ? 16.205 -8.543 -14.499 1.00 53.19 84 ARG A O 1
ATOM 670 N N . GLU A 1 85 ? 15.680 -7.173 -16.219 1.00 55.62 85 GLU A N 1
ATOM 671 C CA . GLU A 1 85 ? 15.831 -5.897 -15.486 1.00 55.62 85 GLU A CA 1
ATOM 672 C C . GLU A 1 85 ? 14.665 -5.649 -14.515 1.00 55.62 85 GLU A C 1
ATOM 674 O O . GLU A 1 85 ? 14.839 -5.022 -13.468 1.00 55.62 85 GLU A O 1
ATOM 679 N N . GLY A 1 86 ? 13.506 -6.253 -14.781 1.00 64.31 86 GLY A N 1
ATOM 680 C CA . GLY A 1 86 ? 12.320 -6.189 -13.938 1.00 64.31 86 GLY A CA 1
ATOM 681 C C . GLY A 1 86 ? 12.509 -6.756 -12.531 1.00 64.31 86 GLY A C 1
ATOM 682 O O . GLY A 1 86 ? 11.883 -6.259 -11.604 1.00 64.31 86 GLY A O 1
ATOM 683 N N . ARG A 1 87 ? 13.409 -7.729 -12.305 1.00 72.75 87 ARG A N 1
ATOM 684 C CA . ARG A 1 87 ? 13.621 -8.303 -10.954 1.00 72.75 87 ARG A CA 1
ATOM 685 C C . ARG A 1 87 ? 14.150 -7.287 -9.945 1.00 72.75 87 ARG A C 1
ATOM 687 O O . ARG A 1 87 ? 13.710 -7.288 -8.801 1.00 72.75 87 ARG A O 1
ATOM 694 N N . SER A 1 88 ? 15.092 -6.441 -10.355 1.00 78.62 88 SER A N 1
ATOM 695 C CA . SER A 1 88 ? 15.670 -5.430 -9.464 1.00 78.62 88 SER A CA 1
ATOM 696 C C . SER A 1 88 ? 14.649 -4.346 -9.130 1.00 78.62 88 SER A C 1
ATOM 698 O O . SER A 1 88 ? 14.553 -3.930 -7.979 1.00 78.62 88 SER A O 1
ATOM 700 N N . GLU A 1 89 ? 13.846 -3.933 -10.113 1.00 79.44 89 GLU A N 1
ATOM 701 C CA . GLU A 1 89 ? 12.753 -2.982 -9.896 1.00 79.44 89 GLU A CA 1
ATOM 702 C C . GLU A 1 89 ? 11.640 -3.589 -9.032 1.00 79.44 89 GLU A C 1
ATOM 704 O O . GLU A 1 89 ? 11.117 -2.903 -8.157 1.00 79.44 89 GLU A O 1
ATOM 709 N N . ILE A 1 90 ? 11.342 -4.883 -9.197 1.00 79.56 90 ILE A N 1
ATOM 710 C CA . ILE A 1 90 ? 10.411 -5.641 -8.351 1.00 79.56 90 ILE A CA 1
ATOM 711 C C . ILE A 1 90 ? 10.845 -5.594 -6.893 1.00 79.56 90 ILE A C 1
ATOM 713 O O . ILE A 1 90 ? 10.078 -5.170 -6.030 1.00 79.56 90 ILE A O 1
ATOM 717 N N . THR A 1 91 ? 12.090 -5.987 -6.621 1.00 82.44 91 THR A N 1
ATOM 718 C CA . THR A 1 91 ? 12.636 -5.962 -5.263 1.00 82.44 91 THR A CA 1
ATOM 719 C C . THR A 1 91 ? 12.615 -4.542 -4.711 1.00 82.44 91 THR A C 1
ATOM 721 O O . THR A 1 91 ? 12.132 -4.322 -3.607 1.00 82.44 91 THR A O 1
ATOM 724 N N . ARG A 1 92 ? 13.036 -3.549 -5.505 1.00 85.75 92 ARG A N 1
ATOM 725 C CA . ARG A 1 92 ? 13.046 -2.142 -5.086 1.00 85.75 92 ARG A CA 1
ATOM 726 C C . ARG A 1 92 ? 11.647 -1.637 -4.722 1.00 85.75 92 ARG A C 1
ATOM 728 O O . ARG A 1 92 ? 11.489 -0.968 -3.704 1.00 85.75 92 ARG A O 1
ATOM 735 N N . ARG A 1 93 ? 10.637 -1.933 -5.544 1.00 84.88 93 ARG A N 1
ATOM 736 C CA . ARG A 1 93 ? 9.233 -1.551 -5.319 1.00 84.88 93 ARG A CA 1
ATOM 737 C C . ARG A 1 93 ? 8.652 -2.259 -4.104 1.00 84.88 93 ARG A C 1
ATOM 739 O O . ARG A 1 93 ? 8.046 -1.603 -3.264 1.00 84.88 93 ARG A O 1
ATOM 746 N N . HIS A 1 94 ? 8.883 -3.562 -3.985 1.00 87.00 94 HIS A N 1
ATOM 747 C CA . HIS A 1 94 ? 8.499 -4.338 -2.812 1.00 87.00 94 HIS A CA 1
ATOM 748 C C . HIS A 1 94 ? 9.094 -3.741 -1.532 1.00 87.00 94 HIS A C 1
ATOM 750 O O . HIS A 1 94 ? 8.356 -3.423 -0.603 1.00 87.00 94 HIS A O 1
ATOM 756 N N . ASP A 1 95 ? 10.407 -3.516 -1.501 1.00 88.38 95 ASP A N 1
ATOM 757 C CA . ASP A 1 95 ? 11.102 -2.995 -0.324 1.00 88.38 95 ASP A CA 1
ATOM 758 C C . ASP A 1 95 ? 10.619 -1.586 0.031 1.00 88.38 95 ASP A C 1
ATOM 760 O O . ASP A 1 95 ? 10.458 -1.255 1.207 1.00 88.38 95 ASP A O 1
ATOM 764 N N . GLN A 1 96 ? 10.309 -0.773 -0.982 1.00 89.81 96 GLN A N 1
ATOM 765 C CA . GLN A 1 96 ? 9.717 0.547 -0.797 1.00 89.81 96 GLN A CA 1
ATOM 766 C C . GLN A 1 96 ? 8.332 0.465 -0.134 1.00 89.81 96 GLN A C 1
ATOM 768 O O . GLN A 1 96 ? 8.074 1.202 0.820 1.00 89.81 96 GLN A O 1
ATOM 773 N N . ILE A 1 97 ? 7.457 -0.436 -0.593 1.00 91.00 97 ILE A N 1
ATOM 774 C CA . ILE A 1 97 ? 6.126 -0.646 0.000 1.00 91.00 97 ILE A CA 1
ATOM 775 C C . ILE A 1 97 ? 6.258 -1.176 1.429 1.00 91.00 97 ILE A C 1
ATOM 777 O O . ILE A 1 97 ? 5.651 -0.625 2.344 1.00 91.00 97 ILE A O 1
ATOM 781 N N . VAL A 1 98 ? 7.096 -2.192 1.649 1.00 90.62 98 VAL A N 1
ATOM 782 C CA . VAL A 1 98 ? 7.334 -2.773 2.978 1.00 90.62 98 VAL A CA 1
ATOM 783 C C . VAL A 1 98 ? 7.856 -1.725 3.957 1.00 90.62 98 VAL A C 1
ATOM 785 O O . VAL A 1 98 ? 7.382 -1.675 5.091 1.00 90.62 98 VAL A O 1
ATOM 788 N N . SER A 1 99 ? 8.802 -0.878 3.538 1.00 92.19 99 SER A N 1
ATOM 789 C CA . SER A 1 99 ? 9.316 0.219 4.365 1.00 92.19 99 SER A CA 1
ATOM 790 C C . SER A 1 99 ? 8.192 1.162 4.784 1.00 92.19 99 SER A C 1
ATOM 792 O O . SER A 1 99 ? 8.030 1.421 5.970 1.00 92.19 99 SER A O 1
ATOM 794 N N . VAL A 1 100 ? 7.372 1.617 3.831 1.00 94.25 100 VAL A N 1
ATOM 795 C CA . VAL A 1 100 ? 6.257 2.535 4.105 1.00 94.25 100 VAL A CA 1
ATOM 796 C C . VAL A 1 100 ? 5.232 1.913 5.053 1.00 94.25 100 VAL A C 1
ATOM 798 O O . VAL A 1 100 ? 4.791 2.570 5.993 1.00 94.25 100 VAL A O 1
ATOM 801 N N . VAL A 1 101 ? 4.865 0.648 4.843 1.00 92.50 101 VAL A N 1
ATOM 802 C CA . VAL A 1 101 ? 3.882 -0.036 5.696 1.00 92.50 101 VAL A CA 1
ATOM 803 C C . VAL A 1 101 ? 4.421 -0.233 7.113 1.00 92.50 101 VAL A C 1
ATOM 805 O O . VAL A 1 101 ? 3.682 -0.026 8.072 1.00 92.50 101 VAL A O 1
ATOM 808 N N . LYS A 1 102 ? 5.706 -0.575 7.267 1.00 92.75 102 LYS A N 1
ATOM 809 C CA . LYS A 1 102 ? 6.352 -0.693 8.584 1.00 92.75 102 LYS A CA 1
ATOM 810 C C . LYS A 1 102 ? 6.419 0.641 9.318 1.00 92.75 102 LYS A C 1
ATOM 812 O O . LYS A 1 102 ? 6.082 0.686 10.500 1.00 92.75 102 LYS A O 1
ATOM 817 N N . ASP A 1 103 ? 6.804 1.710 8.627 1.00 94.38 103 ASP A N 1
ATOM 818 C CA . ASP A 1 103 ? 6.883 3.050 9.213 1.00 94.38 103 ASP A CA 1
ATOM 819 C C . ASP A 1 103 ? 5.497 3.524 9.672 1.00 94.38 103 ASP A C 1
ATOM 821 O O . ASP A 1 103 ? 5.335 4.000 10.797 1.00 94.38 103 ASP A O 1
ATOM 825 N N . PHE A 1 104 ? 4.475 3.319 8.838 1.00 94.06 104 PHE A N 1
ATOM 826 C CA . PHE A 1 104 ? 3.084 3.595 9.189 1.00 94.06 104 PHE A CA 1
ATOM 827 C C . PHE A 1 104 ? 2.606 2.766 10.395 1.00 94.06 104 PHE A C 1
ATOM 829 O O . PHE A 1 104 ? 1.999 3.316 11.319 1.00 94.06 104 PHE A O 1
ATOM 836 N N . ALA A 1 105 ? 2.878 1.456 10.406 1.00 91.19 105 ALA A N 1
ATOM 837 C CA . ALA A 1 105 ? 2.466 0.567 11.487 1.00 91.19 105 ALA A CA 1
ATOM 838 C C . ALA A 1 105 ? 3.104 0.997 12.816 1.00 91.19 105 ALA A C 1
ATOM 840 O O . ALA A 1 105 ? 2.395 1.182 13.803 1.00 91.19 105 ALA A O 1
ATOM 841 N N . SER A 1 106 ? 4.407 1.296 12.812 1.00 91.38 106 SER A N 1
ATOM 842 C CA . SER A 1 106 ? 5.115 1.804 13.990 1.00 91.38 106 SER A CA 1
ATOM 843 C C . SER A 1 106 ? 4.529 3.118 14.513 1.00 91.38 106 SER A C 1
ATOM 845 O O . SER A 1 106 ? 4.442 3.291 15.725 1.00 91.38 106 SER A O 1
ATOM 847 N N . GLN A 1 107 ? 4.119 4.041 13.634 1.00 91.88 107 GLN A N 1
ATOM 848 C CA . GLN A 1 107 ? 3.468 5.297 14.041 1.00 91.88 107 GLN A CA 1
ATOM 849 C C . GLN A 1 107 ? 2.052 5.084 14.593 1.00 91.88 107 GLN A C 1
ATOM 851 O O . GLN A 1 107 ? 1.543 5.922 15.335 1.00 91.88 107 GLN A O 1
ATOM 856 N N . SER A 1 108 ? 1.423 3.965 14.239 1.00 87.44 108 SER A N 1
ATOM 857 C CA . SER A 1 108 ? 0.053 3.623 14.619 1.00 87.44 108 SER A CA 1
ATOM 858 C C . SER A 1 108 ? -0.035 2.632 15.787 1.00 87.44 108 SER A C 1
ATOM 860 O O . SER A 1 108 ? -1.140 2.177 16.077 1.00 87.44 108 SER A O 1
ATOM 862 N N . ASN A 1 109 ? 1.083 2.299 16.452 1.00 89.50 109 ASN A N 1
ATOM 863 C CA . ASN A 1 109 ? 1.185 1.211 17.441 1.00 89.50 109 ASN A CA 1
ATOM 864 C C . ASN A 1 109 ? 0.666 -0.134 16.903 1.00 89.50 109 ASN A C 1
ATOM 866 O O . ASN A 1 109 ? -0.107 -0.829 17.559 1.00 89.50 109 ASN A O 1
ATOM 870 N N . LEU A 1 110 ? 1.071 -0.463 15.681 1.00 89.62 110 LEU A N 1
ATOM 871 C CA . LEU A 1 110 ? 0.755 -1.708 14.996 1.00 89.62 110 LEU A CA 1
ATOM 872 C C . LEU A 1 110 ? 2.053 -2.400 14.574 1.00 89.62 110 LEU A C 1
ATOM 874 O O . LEU A 1 110 ? 3.104 -1.771 14.418 1.00 89.62 110 LEU A O 1
ATOM 878 N N . THR A 1 111 ? 1.970 -3.699 14.326 1.00 89.00 111 THR A N 1
ATOM 879 C CA . THR A 1 111 ? 3.064 -4.511 13.799 1.00 89.00 111 THR A CA 1
ATOM 880 C C . THR A 1 111 ? 2.693 -5.110 12.446 1.00 89.00 111 THR A C 1
ATOM 882 O O . THR A 1 111 ? 1.524 -5.281 12.111 1.00 89.00 111 THR A O 1
ATOM 885 N N . VAL A 1 112 ? 3.706 -5.390 11.625 1.00 87.88 112 VAL A N 1
ATOM 886 C CA . VAL A 1 112 ? 3.541 -5.988 10.294 1.00 87.88 112 VAL A CA 1
ATOM 887 C C . VAL A 1 112 ? 3.905 -7.465 10.391 1.00 87.88 112 VAL A C 1
ATOM 889 O O . VAL A 1 112 ? 5.055 -7.794 10.689 1.00 87.88 112 VAL A O 1
ATOM 892 N N . GLN A 1 113 ? 2.948 -8.351 10.131 1.00 87.19 113 GLN A N 1
ATOM 893 C CA . GLN A 1 113 ? 3.136 -9.801 10.124 1.00 87.19 113 GLN A CA 1
ATOM 894 C C . GLN A 1 113 ? 2.812 -10.403 8.754 1.00 87.19 113 GLN A C 1
ATOM 896 O O . GLN A 1 113 ? 2.041 -9.845 7.978 1.00 87.19 113 GLN A O 1
ATOM 901 N N . ASN A 1 114 ? 3.377 -11.582 8.473 1.00 76.50 114 ASN A N 1
ATOM 902 C CA . ASN A 1 114 ? 3.023 -12.406 7.311 1.00 76.50 114 ASN A CA 1
ATOM 903 C C . ASN A 1 114 ? 3.094 -11.656 5.966 1.00 76.50 114 ASN A C 1
ATOM 905 O O . ASN A 1 114 ? 2.126 -11.608 5.211 1.00 76.50 114 ASN A O 1
ATOM 909 N N . ALA A 1 115 ? 4.260 -11.078 5.670 1.00 78.56 115 ALA A N 1
ATOM 910 C CA . ALA A 1 115 ? 4.541 -10.444 4.387 1.00 78.56 115 ALA A CA 1
ATOM 911 C C . ALA A 1 115 ? 4.735 -11.505 3.287 1.00 78.56 115 ALA A C 1
ATOM 913 O O . ALA A 1 115 ? 5.644 -12.333 3.372 1.00 78.56 115 ALA A O 1
ATOM 914 N N . PHE A 1 116 ? 3.898 -11.474 2.250 1.00 84.06 116 PHE A N 1
ATOM 915 C CA . PHE A 1 116 ? 3.942 -12.409 1.128 1.00 84.06 116 PHE A CA 1
ATOM 916 C C . PHE A 1 116 ? 3.935 -11.667 -0.209 1.00 84.06 116 PHE A C 1
ATOM 918 O O . PHE A 1 116 ? 3.155 -10.737 -0.414 1.00 84.06 116 PHE A O 1
ATOM 925 N N . LEU A 1 117 ? 4.812 -12.094 -1.117 1.00 81.94 117 LEU A N 1
ATOM 926 C CA . LEU A 1 117 ? 4.973 -11.521 -2.447 1.00 81.94 117 LEU A CA 1
ATOM 927 C C . LEU A 1 117 ? 4.626 -12.561 -3.517 1.00 81.94 117 LEU A C 1
ATOM 929 O O . LEU A 1 117 ? 5.309 -13.575 -3.660 1.00 81.94 117 LEU A O 1
ATOM 933 N N . GLU A 1 118 ? 3.611 -12.264 -4.319 1.00 81.50 118 GLU A N 1
ATOM 934 C CA . GLU A 1 118 ? 3.212 -13.020 -5.502 1.00 81.50 118 GLU A CA 1
ATOM 935 C C . GLU A 1 118 ? 3.712 -12.312 -6.762 1.00 81.50 118 GLU A C 1
ATOM 937 O O . GLU A 1 118 ? 3.166 -11.297 -7.192 1.00 81.50 118 GLU A O 1
ATOM 942 N N . LEU A 1 119 ? 4.751 -12.864 -7.394 1.00 72.00 119 LEU A N 1
ATOM 943 C CA . LEU A 1 119 ? 5.369 -12.274 -8.592 1.00 72.00 119 LEU A CA 1
ATOM 944 C C . LEU A 1 119 ? 4.434 -12.227 -9.811 1.00 72.00 119 LEU A C 1
ATOM 946 O O . LEU A 1 119 ? 4.591 -11.375 -10.678 1.00 72.00 119 LEU A O 1
ATOM 950 N N . LYS A 1 120 ? 3.468 -13.145 -9.886 1.00 72.19 120 LYS A N 1
ATOM 951 C CA . LYS A 1 120 ? 2.358 -13.125 -10.843 1.00 72.19 120 LYS A CA 1
ATOM 952 C C . LYS A 1 120 ? 1.098 -13.395 -10.024 1.00 72.19 120 LYS A C 1
ATOM 954 O O . LYS A 1 120 ? 1.020 -14.493 -9.476 1.00 72.19 120 LYS A O 1
ATOM 959 N N . PRO A 1 121 ? 0.178 -12.429 -9.868 1.00 71.44 121 PRO A N 1
ATOM 960 C CA . PRO A 1 121 ? -0.072 -11.245 -10.708 1.00 71.44 121 PRO A CA 1
ATOM 961 C C . PRO A 1 121 ? 0.652 -9.941 -10.297 1.00 71.44 121 PRO A C 1
ATOM 963 O O . PRO A 1 121 ? 0.225 -8.864 -10.684 1.00 71.44 121 PRO A O 1
ATOM 966 N N . GLY A 1 122 ? 1.722 -9.991 -9.498 1.00 75.12 122 GLY A N 1
ATOM 967 C CA . GLY A 1 122 ? 2.360 -8.768 -8.996 1.00 75.12 122 GLY A CA 1
ATOM 968 C C . GLY A 1 122 ? 1.575 -8.190 -7.825 1.00 75.12 122 GLY A C 1
ATOM 969 O O . GLY A 1 122 ? 1.129 -7.043 -7.846 1.00 75.12 122 GLY A O 1
ATOM 970 N N . ARG A 1 123 ? 1.386 -9.031 -6.808 1.00 84.38 123 ARG A N 1
ATOM 971 C CA . ARG A 1 123 ? 0.618 -8.743 -5.601 1.00 84.38 123 ARG A CA 1
ATOM 972 C C . ARG A 1 123 ? 1.511 -8.885 -4.376 1.00 84.38 123 ARG A C 1
ATOM 974 O O . ARG A 1 123 ? 2.213 -9.878 -4.222 1.00 84.38 123 ARG A O 1
ATOM 981 N N . PHE A 1 124 ? 1.461 -7.908 -3.485 1.00 85.62 124 PHE A N 1
ATOM 982 C CA . PHE A 1 124 ? 2.055 -7.983 -2.155 1.00 85.62 124 PHE A CA 1
ATOM 983 C C . PHE A 1 124 ? 0.941 -7.982 -1.115 1.00 85.62 124 PHE A C 1
ATOM 985 O O . PHE A 1 124 ? -0.035 -7.250 -1.251 1.00 85.62 124 PHE A O 1
ATOM 992 N N . GLN A 1 125 ? 1.063 -8.800 -0.077 1.00 89.00 125 GLN A N 1
ATOM 993 C CA . GLN A 1 125 ? 0.103 -8.824 1.017 1.00 89.00 125 GLN A CA 1
ATOM 994 C C . GLN A 1 125 ? 0.803 -8.905 2.360 1.00 89.00 125 GLN A C 1
ATOM 996 O O . GLN A 1 125 ? 1.860 -9.520 2.491 1.00 89.00 125 GLN A O 1
ATOM 1001 N N . THR A 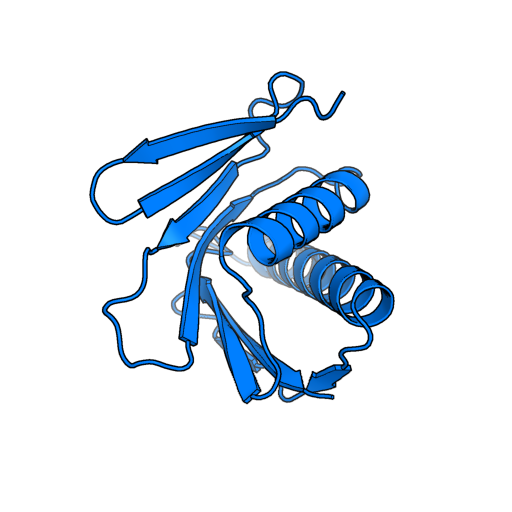1 126 ? 0.197 -8.286 3.360 1.00 87.94 126 THR A N 1
ATOM 1002 C CA . THR A 1 126 ? 0.680 -8.337 4.732 1.00 87.94 126 THR A CA 1
ATOM 1003 C C . THR A 1 126 ? -0.474 -8.170 5.702 1.00 87.94 126 THR A C 1
ATOM 1005 O O . THR A 1 126 ? -1.461 -7.508 5.391 1.00 87.94 126 THR A O 1
ATOM 1008 N N . VAL A 1 127 ? -0.344 -8.749 6.888 1.00 86.12 127 VAL A N 1
ATOM 1009 C CA . VAL A 1 127 ? -1.309 -8.588 7.977 1.00 86.12 127 VAL A CA 1
ATOM 1010 C C . VAL A 1 127 ? -0.796 -7.531 8.947 1.00 86.12 127 VAL A C 1
ATOM 1012 O O . VAL A 1 127 ? 0.398 -7.481 9.250 1.00 86.12 127 VAL A O 1
ATOM 1015 N N . ILE A 1 128 ? -1.695 -6.666 9.397 1.00 86.12 128 ILE A N 1
ATOM 1016 C CA . ILE A 1 128 ? -1.430 -5.660 10.421 1.00 86.12 128 ILE A CA 1
ATOM 1017 C C . ILE A 1 128 ? -1.944 -6.190 11.756 1.00 86.12 128 ILE A C 1
ATOM 1019 O O . ILE A 1 128 ? -3.110 -6.548 11.859 1.00 86.12 128 ILE A O 1
ATOM 1023 N N . GLU A 1 129 ? -1.089 -6.233 12.770 1.00 86.06 129 GLU A N 1
ATOM 1024 C CA . GLU A 1 129 ? -1.382 -6.770 14.107 1.00 86.06 129 GLU A CA 1
ATOM 1025 C C . GLU A 1 129 ? -1.108 -5.724 15.197 1.00 86.06 129 GLU A C 1
ATOM 1027 O O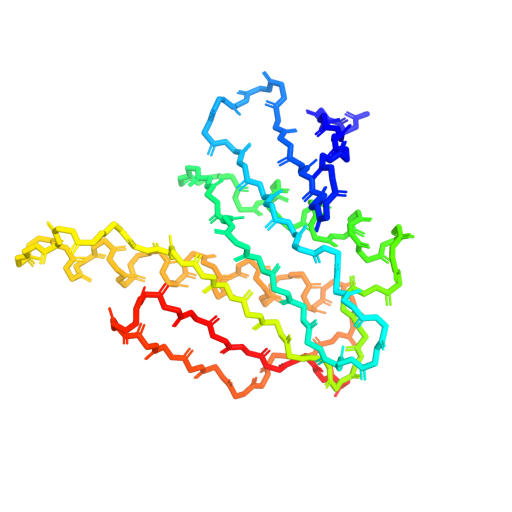 . GLU A 1 129 ? -0.585 -4.646 14.906 1.00 86.06 129 GLU A O 1
ATOM 1032 N N . MET A 1 130 ? -1.480 -6.027 16.445 1.00 81.00 130 MET A N 1
ATOM 1033 C CA . MET A 1 130 ? -1.115 -5.225 17.626 1.00 81.00 130 MET A CA 1
ATOM 1034 C C . MET A 1 130 ? 0.244 -5.651 18.186 1.00 81.00 130 MET A C 1
ATOM 1036 O O . MET A 1 130 ? 0.531 -6.868 18.185 1.00 81.00 130 MET A O 1
#